Protein AF-T0ZN49-F1 (afdb_monomer_lite)

Sequence (157 aa):
MPFPPIVLVVDDEIRSQEALRRTLEEDFGVFAASSVVETRTVMEREDAQIVLTDPRMPEVSGAAFLKEVRETWPDTVRIIISGYTQTNQMDVMQAILMLVQRVNEGRAEVENEFMRAVTPAGNRKAQALMQRVFEQRDRFEWRGLGEIPLSALRLRA

Organism: NCBI:txid410659

Radius of gyration: 21.77 Å; chains: 1; bounding box: 44×39×61 Å

Structure (mmCIF, N/CA/C/O backbone):
data_AF-T0ZN49-F1
#
_entry.id   AF-T0ZN49-F1
#
loop_
_atom_site.group_PDB
_atom_site.id
_atom_site.type_symbol
_atom_site.label_atom_id
_atom_site.label_alt_id
_atom_site.label_comp_id
_atom_site.label_asym_id
_atom_site.label_entity_id
_atom_site.label_seq_id
_atom_site.pdbx_PDB_ins_code
_atom_site.Cartn_x
_atom_site.Cartn_y
_atom_site.Cartn_z
_atom_site.occupancy
_atom_site.B_iso_or_equiv
_atom_site.auth_seq_id
_atom_site.auth_comp_id
_atom_site.auth_asym_id
_atom_site.auth_atom_id
_atom_site.pdbx_PDB_model_num
ATOM 1 N N . MET A 1 1 ? -15.539 17.419 -6.297 1.00 42.72 1 MET A N 1
ATOM 2 C CA . MET A 1 1 ? -14.675 16.222 -6.248 1.00 42.72 1 MET A CA 1
ATOM 3 C C . MET A 1 1 ? -15.104 15.420 -5.034 1.00 42.72 1 MET A C 1
ATOM 5 O O . MET A 1 1 ? -15.456 16.073 -4.054 1.00 42.72 1 MET A O 1
ATOM 9 N N . PRO A 1 2 ? -15.166 14.079 -5.085 1.00 63.59 2 PRO A N 1
ATOM 10 C CA . PRO A 1 2 ? -15.317 13.311 -3.855 1.00 63.59 2 PRO A CA 1
ATOM 11 C C . PRO A 1 2 ? -14.126 13.629 -2.941 1.00 63.59 2 PRO A C 1
ATOM 13 O O . PRO A 1 2 ? -13.044 13.966 -3.427 1.00 63.59 2 PRO A O 1
ATOM 16 N N . PHE A 1 3 ? -14.359 13.620 -1.633 1.00 66.88 3 PHE A N 1
ATOM 17 C CA . PHE A 1 3 ? -13.301 13.826 -0.649 1.00 66.88 3 PHE A CA 1
ATOM 18 C C . PHE A 1 3 ? -12.226 12.736 -0.801 1.00 66.88 3 PHE A C 1
ATOM 20 O O . PHE A 1 3 ? -12.558 11.630 -1.240 1.00 66.88 3 PHE A O 1
ATOM 27 N N . PRO A 1 4 ? -10.951 13.038 -0.491 1.00 79.56 4 PRO A N 1
ATOM 28 C CA . PRO A 1 4 ? -9.901 12.030 -0.537 1.00 79.56 4 PRO A CA 1
ATOM 29 C C . PRO A 1 4 ? -10.268 10.859 0.391 1.00 79.56 4 PRO A C 1
ATOM 31 O O . PRO A 1 4 ? -10.843 11.103 1.458 1.00 79.56 4 PRO A O 1
ATOM 34 N N . PRO A 1 5 ? -9.968 9.602 0.012 1.00 84.44 5 PRO A N 1
ATOM 35 C CA . PRO A 1 5 ? -10.242 8.451 0.862 1.00 84.44 5 PRO A CA 1
ATOM 36 C C . PRO A 1 5 ? -9.580 8.613 2.230 1.00 84.44 5 PRO A C 1
ATOM 38 O O . PRO A 1 5 ? -8.472 9.143 2.342 1.00 84.44 5 PRO A O 1
ATOM 41 N N . ILE A 1 6 ? -10.270 8.146 3.262 1.00 90.50 6 ILE A N 1
ATOM 42 C CA . ILE A 1 6 ? -9.828 8.188 4.643 1.00 90.50 6 ILE A CA 1
ATOM 43 C C . ILE A 1 6 ? -9.058 6.911 4.984 1.00 90.50 6 ILE A C 1
ATOM 45 O O . ILE A 1 6 ? -9.542 5.787 4.811 1.00 90.50 6 ILE A O 1
ATOM 49 N N . VAL A 1 7 ? -7.854 7.108 5.512 1.00 90.44 7 VAL A N 1
ATOM 50 C CA . VAL A 1 7 ? -6.941 6.070 5.979 1.00 90.44 7 VAL A CA 1
ATOM 51 C C . VAL A 1 7 ? -6.734 6.230 7.480 1.00 90.44 7 VAL A C 1
ATOM 53 O O . VAL A 1 7 ? -6.303 7.280 7.952 1.00 90.44 7 VAL A O 1
ATOM 56 N N . LEU A 1 8 ? -7.021 5.172 8.234 1.00 93.94 8 LEU A N 1
ATOM 57 C CA . LEU A 1 8 ? -6.792 5.099 9.671 1.00 93.94 8 LEU A CA 1
ATOM 58 C C . LEU A 1 8 ? -5.532 4.280 9.959 1.00 93.94 8 LEU A C 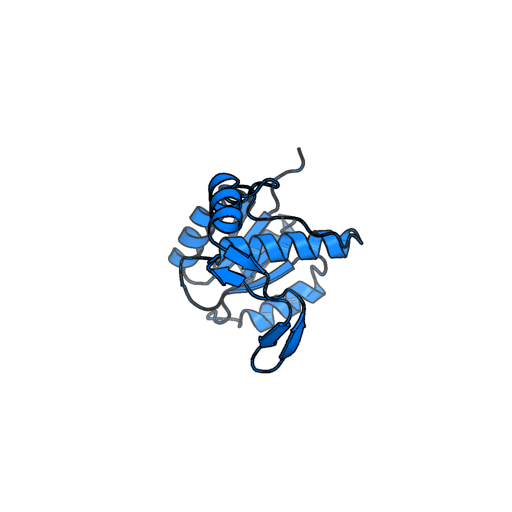1
ATOM 60 O O . LEU A 1 8 ? -5.480 3.084 9.674 1.00 93.94 8 LEU A O 1
ATOM 64 N N . VAL A 1 9 ? -4.516 4.932 10.521 1.00 91.88 9 VAL A N 1
ATOM 65 C CA . VAL A 1 9 ? -3.263 4.310 10.965 1.00 91.88 9 VAL A CA 1
ATOM 66 C C . VAL A 1 9 ? -3.388 3.900 12.431 1.00 91.88 9 VAL A C 1
ATOM 68 O O . VAL A 1 9 ? -3.687 4.736 13.279 1.00 91.88 9 VAL A O 1
ATOM 71 N N . VAL A 1 10 ? -3.138 2.627 12.730 1.00 91.94 10 VAL A N 1
ATOM 72 C CA . VAL A 1 10 ? -3.289 2.028 14.060 1.00 91.94 10 VAL A CA 1
ATOM 73 C C . VAL A 1 10 ? -1.972 1.405 14.503 1.00 91.94 10 VAL A C 1
ATOM 75 O O . VAL A 1 10 ? -1.577 0.342 14.024 1.00 91.94 10 VAL A O 1
ATOM 78 N N . ASP A 1 11 ? -1.290 2.069 15.419 1.00 89.81 11 ASP A N 1
ATOM 79 C CA . ASP A 1 11 ? 0.054 1.689 15.858 1.00 89.81 11 ASP A CA 1
ATOM 80 C C . ASP A 1 11 ? 0.272 2.225 17.273 1.00 89.81 11 ASP A C 1
ATOM 82 O O . ASP A 1 11 ? -0.133 3.347 17.545 1.00 89.81 11 ASP A O 1
ATOM 86 N N . ASP A 1 12 ? 0.869 1.481 18.198 1.00 89.19 12 ASP A N 1
ATOM 87 C CA . ASP A 1 12 ? 1.128 1.990 19.552 1.00 89.19 12 ASP A CA 1
ATOM 88 C C . ASP A 1 12 ? 2.317 2.969 19.608 1.00 89.19 12 ASP A C 1
ATOM 90 O O . ASP A 1 12 ? 2.472 3.720 20.577 1.00 89.19 12 ASP A O 1
ATOM 94 N N . GLU A 1 13 ? 3.135 3.027 18.556 1.00 88.81 13 GLU A N 1
ATOM 95 C CA . GLU A 1 13 ? 4.257 3.944 18.439 1.00 88.81 13 GLU A CA 1
ATOM 96 C C . GLU A 1 13 ? 3.864 5.238 17.700 1.00 88.81 13 GLU A C 1
ATOM 98 O O . GLU A 1 13 ? 3.741 5.297 16.477 1.00 88.81 13 GLU A O 1
ATOM 103 N N . ILE A 1 14 ? 3.784 6.350 18.441 1.00 89.81 14 ILE A N 1
ATOM 104 C CA . ILE A 1 14 ? 3.448 7.687 17.900 1.00 89.81 14 ILE A CA 1
ATOM 105 C C . ILE A 1 14 ? 4.364 8.092 16.730 1.00 89.81 14 ILE A C 1
ATOM 107 O O . ILE A 1 14 ? 3.925 8.713 15.762 1.00 89.81 14 ILE A O 1
ATOM 111 N N . ARG A 1 15 ? 5.652 7.725 16.785 1.00 86.69 15 ARG A N 1
ATOM 112 C CA . ARG A 1 15 ? 6.605 8.013 15.700 1.00 86.69 15 ARG A CA 1
ATOM 113 C C . ARG A 1 15 ? 6.224 7.306 14.396 1.00 86.69 15 ARG A C 1
ATOM 115 O O . ARG A 1 15 ? 6.408 7.902 13.335 1.00 86.69 15 ARG A O 1
ATOM 122 N N . SER A 1 16 ? 5.672 6.093 14.483 1.00 84.31 16 SER A N 1
ATOM 123 C CA . SER A 1 16 ? 5.125 5.342 13.345 1.00 84.31 16 SER A CA 1
ATOM 124 C C . SER A 1 16 ? 4.003 6.102 12.687 1.00 84.31 16 SER A C 1
ATOM 126 O O . SER A 1 16 ? 4.042 6.399 11.490 1.00 84.31 16 SER A O 1
ATOM 128 N N . GLN A 1 17 ? 3.033 6.487 13.515 1.00 88.75 17 GLN A N 1
ATOM 129 C CA . GLN A 1 17 ? 1.841 7.185 13.080 1.00 88.75 17 GLN A CA 1
ATOM 130 C C . GLN A 1 17 ? 2.200 8.490 12.382 1.00 88.75 17 GLN A C 1
ATOM 132 O O . GLN A 1 17 ? 1.683 8.772 11.307 1.00 88.75 17 GLN A O 1
ATOM 137 N N . GLU A 1 18 ? 3.108 9.281 12.958 1.00 88.44 18 GLU A N 1
ATOM 138 C CA . GLU A 1 18 ? 3.539 10.540 12.355 1.00 88.44 18 GLU A CA 1
ATOM 139 C C . GLU A 1 18 ? 4.257 10.333 11.022 1.00 88.44 18 GLU A C 1
ATOM 141 O O . GLU A 1 18 ? 4.033 11.107 10.092 1.00 88.44 18 GLU A O 1
ATOM 146 N N . ALA A 1 19 ? 5.113 9.313 10.916 1.00 83.75 19 ALA A N 1
ATOM 147 C CA . ALA A 1 19 ? 5.815 9.007 9.676 1.00 83.75 19 ALA A CA 1
ATOM 148 C C . ALA A 1 19 ? 4.836 8.583 8.574 1.00 83.75 19 ALA A C 1
ATOM 150 O O . ALA A 1 19 ? 4.855 9.148 7.480 1.00 83.75 19 ALA A O 1
ATOM 151 N N . LEU A 1 20 ? 3.939 7.639 8.874 1.00 82.69 20 LEU A N 1
ATOM 152 C CA . LEU A 1 20 ? 2.906 7.190 7.943 1.00 82.69 20 LEU A CA 1
ATOM 153 C C . LEU A 1 20 ? 1.955 8.328 7.574 1.00 82.69 20 LEU A C 1
ATOM 155 O O . LEU A 1 20 ? 1.697 8.528 6.391 1.00 82.69 20 LEU A O 1
ATOM 159 N N . ARG A 1 21 ? 1.513 9.134 8.546 1.00 87.88 21 ARG A N 1
ATOM 160 C CA . ARG A 1 21 ? 0.656 10.296 8.295 1.00 87.88 21 ARG A CA 1
ATOM 161 C C . ARG A 1 21 ? 1.311 11.283 7.342 1.00 87.88 21 ARG A C 1
ATOM 163 O O . ARG A 1 21 ? 0.706 11.595 6.329 1.00 87.88 21 ARG A O 1
ATOM 170 N N . ARG A 1 22 ? 2.552 11.706 7.609 1.00 85.19 22 ARG A N 1
ATOM 171 C CA . ARG A 1 22 ? 3.289 12.623 6.718 1.00 85.19 22 ARG A CA 1
ATOM 172 C C . ARG A 1 22 ? 3.459 12.065 5.309 1.00 85.19 22 ARG A C 1
ATOM 174 O O . ARG A 1 22 ? 3.533 12.826 4.358 1.00 85.19 22 ARG A O 1
ATOM 181 N N . THR A 1 23 ? 3.557 10.743 5.181 1.00 80.38 23 THR A N 1
ATOM 182 C CA . THR A 1 23 ? 3.695 10.098 3.871 1.00 80.38 23 THR A CA 1
ATOM 183 C C . THR A 1 23 ? 2.347 10.043 3.137 1.00 80.38 23 THR A C 1
ATOM 185 O O . THR A 1 23 ? 2.326 10.135 1.919 1.00 80.38 23 THR A O 1
ATOM 188 N N . LEU A 1 24 ? 1.231 9.878 3.857 1.00 81.75 24 LEU A N 1
ATOM 189 C CA . LEU A 1 24 ? -0.116 9.653 3.305 1.00 81.75 24 LEU A CA 1
ATOM 190 C C . LEU A 1 24 ? -0.945 10.934 3.125 1.00 81.75 24 LEU A C 1
ATOM 192 O O . LEU A 1 24 ? -1.865 10.948 2.314 1.00 81.75 24 LEU A O 1
ATOM 196 N N . GLU A 1 25 ? -0.660 11.990 3.887 1.00 86.75 25 GLU A N 1
ATOM 197 C CA . GLU A 1 25 ? -1.511 13.188 3.979 1.00 86.75 25 GLU A CA 1
ATOM 198 C C . GLU A 1 25 ? -1.601 14.012 2.685 1.00 86.75 25 GLU A C 1
ATOM 200 O O . GLU A 1 25 ? -2.505 14.835 2.560 1.00 86.75 25 GLU A O 1
ATOM 205 N N . GLU A 1 26 ? -0.698 13.796 1.719 1.00 81.31 26 GLU A N 1
ATOM 206 C CA . GLU A 1 26 ? -0.769 14.448 0.402 1.00 81.31 26 GLU A CA 1
ATOM 207 C C . GLU A 1 26 ? -1.933 13.916 -0.453 1.00 81.31 26 GLU A C 1
ATOM 209 O O . GLU A 1 26 ? -2.563 14.691 -1.175 1.00 81.31 26 GLU A O 1
ATOM 214 N N . ASP A 1 27 ? -2.247 12.621 -0.344 1.00 79.19 27 ASP A N 1
ATOM 215 C CA . ASP A 1 27 ? -3.220 11.928 -1.202 1.00 79.19 27 ASP A CA 1
ATOM 216 C C . ASP A 1 27 ? -4.495 11.490 -0.448 1.00 79.19 27 ASP A C 1
ATOM 218 O O . ASP A 1 27 ? -5.537 11.246 -1.065 1.00 79.19 27 ASP A O 1
ATOM 222 N N . PHE A 1 28 ? -4.441 11.404 0.887 1.00 84.94 28 PHE A N 1
ATOM 223 C CA . PHE A 1 28 ? -5.490 10.816 1.726 1.00 84.94 28 PHE A CA 1
ATOM 224 C C . PHE A 1 28 ? -5.882 11.697 2.916 1.00 84.94 28 PHE A C 1
ATOM 226 O O . PHE A 1 28 ? -5.074 12.446 3.465 1.00 84.94 28 PHE A O 1
ATOM 233 N N . GLY A 1 29 ? -7.123 11.543 3.388 1.00 89.94 29 GLY A N 1
ATOM 234 C CA . GLY A 1 29 ? -7.500 11.998 4.726 1.00 89.94 29 GLY A CA 1
ATOM 235 C C . GLY A 1 29 ? -6.949 11.019 5.759 1.00 89.94 29 GLY A C 1
ATOM 236 O O . GLY A 1 29 ? -7.309 9.849 5.732 1.00 89.94 29 GLY A O 1
ATOM 237 N N . VAL A 1 30 ? -6.068 11.450 6.661 1.00 91.62 30 VAL A N 1
ATOM 238 C CA . VAL A 1 30 ? -5.397 10.515 7.577 1.00 91.62 30 VAL A CA 1
ATOM 239 C C . VAL A 1 30 ? -5.804 10.759 9.022 1.00 91.62 30 VAL A C 1
ATOM 241 O O . VAL A 1 30 ? -5.579 11.841 9.566 1.00 91.62 30 VAL A O 1
ATOM 244 N N . PHE A 1 31 ? -6.319 9.713 9.663 1.00 95.38 31 PHE A N 1
ATOM 245 C CA . PHE A 1 31 ? -6.473 9.646 11.112 1.00 95.38 31 PHE A CA 1
ATOM 246 C C . PHE A 1 31 ? -5.466 8.657 11.692 1.00 95.38 31 PHE A C 1
ATOM 248 O O . PHE A 1 31 ? -5.053 7.704 11.032 1.00 95.38 31 PHE A O 1
ATOM 255 N N . ALA A 1 32 ? -5.065 8.888 12.936 1.00 93.75 32 ALA A N 1
ATOM 256 C CA . ALA A 1 32 ? -4.174 8.004 13.666 1.00 93.75 32 ALA A CA 1
ATOM 257 C C . ALA A 1 32 ? -4.814 7.620 14.997 1.00 93.75 32 ALA A C 1
ATOM 259 O O . ALA A 1 32 ? -5.508 8.436 15.604 1.00 93.75 32 ALA A O 1
ATOM 260 N N . ALA A 1 33 ? -4.577 6.387 15.424 1.00 94.50 33 ALA A N 1
ATOM 261 C CA . ALA A 1 33 ? -5.023 5.864 16.699 1.00 94.50 33 ALA A CA 1
ATOM 262 C C . ALA A 1 33 ? -3.916 5.017 17.332 1.00 94.50 33 ALA A C 1
ATOM 264 O O . ALA A 1 33 ? -3.297 4.181 16.676 1.00 94.50 33 ALA A O 1
ATOM 265 N N . SER A 1 34 ? -3.702 5.211 18.631 1.00 92.56 34 SER A N 1
ATOM 266 C CA . SER A 1 34 ? -2.671 4.514 19.412 1.00 92.56 34 SER A CA 1
ATOM 267 C C . SER A 1 34 ? -3.193 3.268 20.123 1.00 92.56 34 SER A C 1
ATOM 269 O O . SER A 1 34 ? -2.460 2.590 20.836 1.00 92.56 34 SER A O 1
ATOM 271 N N . SER A 1 35 ? -4.489 2.987 19.988 1.00 90.44 35 SER A N 1
ATOM 272 C CA . SER A 1 35 ? -5.151 1.862 20.641 1.00 90.44 35 SER A CA 1
ATOM 273 C C . SER A 1 35 ? -6.372 1.406 19.853 1.00 90.44 35 SER A C 1
ATOM 275 O O . SER A 1 35 ? -6.950 2.161 19.067 1.00 90.44 35 SER A O 1
ATOM 277 N N . VAL A 1 36 ? -6.831 0.182 20.119 1.00 89.12 36 VAL A N 1
ATOM 278 C CA . VAL A 1 36 ? -8.070 -0.352 19.531 1.00 89.12 36 VAL A CA 1
ATOM 279 C C . VAL A 1 36 ? -9.291 0.484 19.938 1.00 89.12 36 VAL A C 1
ATOM 281 O O . VAL A 1 36 ? -10.186 0.705 19.127 1.00 89.12 36 VAL A O 1
ATOM 284 N N . VAL A 1 37 ? -9.320 1.000 21.171 1.00 90.88 37 VAL A N 1
ATOM 285 C CA . VAL A 1 37 ? -10.423 1.838 21.675 1.00 90.88 37 VAL A CA 1
ATOM 286 C C . VAL A 1 37 ? -10.518 3.154 20.904 1.00 90.88 37 VAL A C 1
ATOM 288 O O . VAL A 1 37 ? -11.599 3.544 20.455 1.00 90.88 37 VAL A O 1
ATOM 291 N N . GLU A 1 38 ? -9.384 3.826 20.717 1.00 93.81 38 GLU A N 1
ATOM 292 C CA . GLU A 1 38 ? -9.315 5.050 19.917 1.00 93.81 38 GLU A CA 1
ATOM 293 C C . GLU A 1 38 ? -9.682 4.765 18.458 1.00 93.81 38 GLU A C 1
ATOM 295 O O . GLU A 1 38 ? -10.475 5.493 17.868 1.00 93.81 38 GLU A O 1
ATOM 300 N N . THR A 1 39 ? -9.202 3.643 17.917 1.00 91.44 39 THR A N 1
ATOM 301 C CA . THR A 1 39 ? -9.510 3.211 16.550 1.00 91.44 39 THR A CA 1
ATOM 302 C C . THR A 1 39 ? -11.013 3.066 16.337 1.00 91.44 39 THR A C 1
ATOM 304 O O . THR A 1 39 ? -11.546 3.642 15.395 1.00 91.44 39 THR A O 1
ATOM 307 N N . ARG A 1 40 ? -11.724 2.367 17.234 1.00 92.81 40 ARG A N 1
ATOM 308 C CA . ARG A 1 40 ? -13.190 2.242 17.160 1.00 92.81 40 ARG A CA 1
ATOM 309 C C . ARG A 1 40 ? -13.879 3.599 17.202 1.00 92.81 40 ARG A C 1
ATOM 311 O O . ARG A 1 40 ? -14.759 3.857 16.393 1.00 92.81 40 ARG A O 1
ATOM 318 N N . THR A 1 41 ? -13.435 4.479 18.097 1.00 94.75 41 THR A N 1
ATOM 319 C CA . THR A 1 41 ? -13.996 5.833 18.218 1.00 94.75 41 THR A CA 1
ATOM 320 C C . THR A 1 41 ? -13.869 6.611 16.907 1.00 94.75 41 THR A C 1
ATOM 322 O O . THR A 1 41 ? -14.789 7.337 16.534 1.00 94.75 41 THR A O 1
ATOM 325 N N . VAL A 1 42 ? -12.745 6.461 16.199 1.00 94.50 42 VAL A N 1
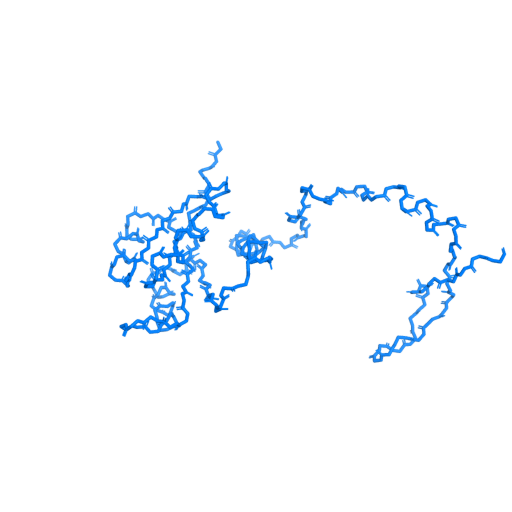ATOM 326 C CA . VAL A 1 42 ? -12.554 7.068 14.877 1.00 94.50 42 VAL A CA 1
ATOM 327 C C . VAL A 1 42 ? -13.438 6.387 13.832 1.00 94.50 42 VAL A C 1
ATOM 329 O O . VAL A 1 42 ? -14.147 7.087 13.126 1.00 94.50 42 VAL A O 1
ATOM 332 N N . MET A 1 43 ? -13.471 5.053 13.762 1.00 92.88 43 MET A N 1
ATOM 333 C CA . MET A 1 43 ? -14.278 4.313 12.774 1.00 92.88 43 MET A CA 1
ATOM 334 C C . MET A 1 43 ? -15.798 4.483 12.937 1.00 92.88 43 MET A C 1
ATOM 336 O O . MET A 1 43 ? -16.548 4.285 11.988 1.00 92.88 43 MET A O 1
ATOM 340 N N . GLU A 1 44 ? -16.278 4.818 14.136 1.00 94.31 44 GLU A N 1
ATOM 341 C CA . GLU A 1 44 ? -17.691 5.146 14.384 1.00 94.31 44 GLU A CA 1
ATOM 342 C C . GLU A 1 44 ? -18.063 6.560 13.920 1.00 94.31 44 GLU A C 1
ATOM 344 O O . GLU A 1 44 ? -19.235 6.846 13.673 1.00 94.31 44 GLU A O 1
ATOM 349 N N . ARG A 1 45 ? -17.081 7.462 13.857 1.00 94.12 45 ARG A N 1
ATOM 350 C CA . ARG A 1 45 ? -17.279 8.876 13.511 1.00 94.12 45 ARG A CA 1
ATOM 351 C C . ARG A 1 45 ? -16.966 9.173 12.055 1.00 94.12 45 ARG A C 1
ATOM 353 O O . ARG A 1 45 ? -17.625 10.014 11.454 1.00 94.12 45 ARG A O 1
ATOM 360 N N . GLU A 1 46 ? -15.957 8.498 11.533 1.00 92.19 46 GLU A N 1
ATOM 361 C CA . GLU A 1 46 ? -15.370 8.721 10.225 1.00 92.19 46 GLU A CA 1
ATOM 362 C C . GLU A 1 46 ? -15.531 7.445 9.391 1.00 92.19 46 GLU A C 1
ATOM 364 O O . GLU A 1 46 ? -15.155 6.357 9.833 1.00 92.19 46 GLU A O 1
ATOM 369 N N . ASP A 1 47 ? -16.038 7.571 8.163 1.00 87.62 47 ASP A N 1
ATOM 370 C CA . ASP A 1 47 ? -16.136 6.456 7.211 1.00 87.62 47 ASP A CA 1
ATOM 371 C C . ASP A 1 47 ? -14.746 6.114 6.645 1.00 87.62 47 ASP A C 1
ATOM 373 O O . ASP A 1 47 ? -14.411 6.451 5.508 1.00 87.62 47 ASP A O 1
ATOM 377 N N . ALA A 1 48 ? -13.905 5.467 7.453 1.00 89.81 48 ALA A N 1
ATOM 378 C CA . ALA A 1 48 ? -12.568 5.044 7.049 1.00 89.81 48 ALA A CA 1
ATOM 379 C C . ALA A 1 48 ? -12.631 3.911 6.009 1.00 89.81 48 ALA A C 1
ATOM 381 O O . ALA A 1 48 ? -13.059 2.788 6.297 1.00 89.81 48 ALA A O 1
ATOM 382 N N . GLN A 1 49 ? -12.144 4.181 4.795 1.00 87.25 49 GLN A N 1
ATOM 383 C CA . GLN A 1 49 ? -12.071 3.180 3.729 1.00 87.25 49 GLN A CA 1
ATOM 384 C C . GLN A 1 49 ? -10.899 2.218 3.929 1.00 87.25 49 GLN A C 1
ATOM 386 O O . GLN A 1 49 ? -10.979 1.077 3.476 1.00 87.25 49 GLN A O 1
ATOM 391 N N . ILE A 1 50 ? -9.825 2.642 4.607 1.00 87.88 50 ILE A N 1
ATOM 392 C CA . ILE A 1 50 ? -8.662 1.794 4.898 1.00 87.88 50 ILE A CA 1
ATOM 393 C C . ILE A 1 50 ? -8.300 1.861 6.375 1.00 87.88 50 ILE A C 1
ATOM 395 O O . ILE A 1 50 ? -8.201 2.941 6.949 1.00 87.88 50 ILE A O 1
ATOM 399 N N . VAL A 1 51 ? -7.995 0.701 6.952 1.00 90.38 51 VAL A N 1
ATOM 400 C CA . VAL A 1 51 ? -7.312 0.561 8.237 1.00 90.38 51 VAL A CA 1
ATOM 401 C C . VAL A 1 51 ? -5.954 -0.099 8.015 1.00 90.38 51 VAL A C 1
ATOM 403 O O . VAL A 1 51 ? -5.863 -1.195 7.452 1.00 90.38 51 VAL A O 1
ATOM 406 N N . LEU A 1 52 ? -4.906 0.570 8.486 1.00 88.31 52 LEU A N 1
ATOM 407 C CA . LEU A 1 52 ? -3.528 0.092 8.520 1.00 88.31 52 LEU A CA 1
ATOM 408 C C . LEU A 1 52 ? -3.158 -0.199 9.961 1.00 88.31 52 LEU A C 1
ATOM 410 O O . LEU A 1 52 ? -3.329 0.674 10.804 1.00 88.31 52 LEU A O 1
ATOM 414 N N . THR A 1 53 ? -2.631 -1.383 10.254 1.00 87.12 53 THR A N 1
ATOM 415 C CA . THR A 1 53 ? -2.261 -1.727 11.632 1.00 87.12 53 THR A CA 1
ATOM 416 C C . THR A 1 53 ? -0.914 -2.431 11.737 1.00 87.12 53 THR A C 1
ATOM 418 O O . THR A 1 53 ? -0.578 -3.245 10.870 1.00 87.12 53 THR A O 1
ATOM 421 N N . ASP A 1 54 ? -0.156 -2.151 12.802 1.00 83.81 54 ASP A N 1
ATOM 422 C CA . ASP A 1 54 ? 1.006 -2.969 13.176 1.00 83.81 54 ASP A CA 1
ATOM 423 C C . ASP A 1 54 ? 0.534 -4.390 13.575 1.00 83.81 54 ASP A C 1
ATOM 425 O O . ASP A 1 54 ? -0.472 -4.553 14.278 1.00 83.81 54 ASP A O 1
ATOM 429 N N . PRO A 1 55 ? 1.215 -5.472 13.143 1.00 74.50 55 PRO A N 1
ATOM 430 C CA . PRO A 1 55 ? 0.901 -6.830 13.587 1.00 74.50 55 PRO A CA 1
ATOM 431 C C . PRO A 1 55 ? 0.969 -7.025 15.110 1.00 74.50 55 PRO A C 1
ATOM 433 O O . PRO A 1 55 ? 0.305 -7.925 15.637 1.00 74.50 55 PRO A O 1
ATOM 436 N N . ARG A 1 56 ? 1.782 -6.237 15.815 1.00 78.94 56 ARG A N 1
ATOM 437 C CA . ARG A 1 56 ? 2.101 -6.352 17.236 1.00 78.94 56 ARG A CA 1
ATOM 438 C C . ARG A 1 56 ? 1.760 -5.049 17.949 1.00 78.94 56 ARG A C 1
ATOM 440 O O . ARG A 1 56 ? 2.553 -4.126 17.945 1.00 78.94 56 ARG A O 1
ATOM 447 N N . MET A 1 57 ? 0.627 -5.047 18.644 1.00 81.31 57 MET A N 1
ATOM 448 C CA . MET A 1 57 ? 0.281 -4.003 19.608 1.00 81.31 57 MET A CA 1
ATOM 449 C C . MET A 1 57 ? 0.174 -4.605 21.024 1.00 81.31 57 MET A C 1
ATOM 451 O O . MET A 1 57 ? -0.041 -5.818 21.148 1.00 81.31 57 MET A O 1
ATOM 455 N N . PRO A 1 58 ? 0.306 -3.798 22.096 1.00 75.81 58 PRO A N 1
ATOM 456 C CA . PRO A 1 58 ? 0.442 -4.285 23.472 1.00 75.81 58 PRO A CA 1
ATOM 457 C C . PRO A 1 58 ? -0.776 -5.050 24.003 1.00 75.81 58 PRO A C 1
ATOM 459 O O . PRO A 1 58 ? -0.621 -5.984 24.786 1.00 75.81 58 PRO A O 1
ATOM 462 N N . GLU A 1 59 ? -1.983 -4.654 23.592 1.00 78.69 59 GLU A N 1
ATOM 463 C CA . GLU A 1 59 ? -3.241 -5.199 24.125 1.00 78.69 59 GLU A CA 1
ATOM 464 C C . GLU A 1 59 ? -3.837 -6.295 23.235 1.00 78.69 59 GLU A C 1
ATOM 466 O O . GLU A 1 59 ? -4.276 -7.339 23.717 1.00 78.69 59 GLU A O 1
ATOM 471 N N . VAL A 1 60 ? -3.855 -6.064 21.921 1.00 82.44 60 VAL A N 1
ATOM 472 C CA . VAL A 1 60 ? -4.493 -6.936 20.930 1.00 82.44 60 VAL A CA 1
ATOM 473 C C . VAL A 1 60 ? -3.603 -6.990 19.696 1.00 82.44 60 VAL A C 1
ATOM 475 O O . VAL A 1 60 ? -3.195 -5.956 19.185 1.00 82.44 60 VAL A O 1
ATOM 478 N N . SER A 1 61 ? -3.314 -8.181 19.167 1.00 81.69 61 SER A N 1
ATOM 479 C CA . SER A 1 61 ? -2.578 -8.282 17.896 1.00 81.69 61 SER A CA 1
ATOM 480 C C . SER A 1 61 ? -3.365 -7.625 16.757 1.00 81.69 61 SER A C 1
ATOM 482 O O . SER A 1 61 ? -4.580 -7.838 16.675 1.00 81.69 61 SER A O 1
ATOM 484 N N . GLY A 1 62 ? -2.689 -6.950 15.822 1.00 77.56 62 GLY A N 1
ATOM 485 C CA . GLY A 1 62 ? -3.344 -6.331 14.663 1.00 77.56 62 GLY A CA 1
ATOM 486 C C . GLY A 1 62 ? -4.228 -7.313 13.888 1.00 77.56 62 GLY A C 1
ATOM 487 O O . GLY A 1 62 ? -5.358 -6.996 13.539 1.00 77.56 62 GLY A O 1
ATOM 488 N N . ALA A 1 63 ? -3.797 -8.568 13.725 1.00 76.69 63 ALA A N 1
ATOM 489 C CA . ALA A 1 63 ? -4.598 -9.600 13.059 1.00 76.69 63 ALA A CA 1
ATOM 490 C C . ALA A 1 63 ? -5.927 -9.919 13.772 1.00 76.69 63 ALA A C 1
ATOM 492 O O . ALA A 1 63 ? -6.956 -10.082 13.115 1.00 76.69 63 ALA A O 1
ATOM 493 N N . ALA A 1 64 ? -5.916 -10.006 15.106 1.00 82.25 64 ALA A N 1
ATOM 494 C CA . ALA A 1 64 ? -7.132 -10.227 15.888 1.00 82.25 64 ALA A CA 1
ATOM 495 C C . ALA A 1 64 ? -8.084 -9.029 15.780 1.00 82.25 64 ALA A C 1
ATOM 497 O O . ALA A 1 64 ? -9.282 -9.219 15.583 1.00 82.25 64 ALA A O 1
ATOM 498 N N . PHE A 1 65 ? -7.541 -7.811 15.818 1.00 86.56 65 PHE A N 1
ATOM 499 C CA . PHE A 1 65 ? -8.312 -6.589 15.632 1.00 86.56 65 PHE A CA 1
ATOM 500 C C . PHE A 1 65 ? -8.948 -6.504 14.231 1.00 86.56 65 PHE A C 1
ATOM 502 O O . PHE A 1 65 ? -10.148 -6.284 14.110 1.00 86.56 65 PHE A O 1
ATOM 509 N N . LEU A 1 66 ? -8.209 -6.780 13.151 1.00 84.75 66 LEU A N 1
ATOM 510 C CA . LEU A 1 66 ? -8.775 -6.727 11.792 1.00 84.75 66 LEU A CA 1
ATOM 511 C C . LEU A 1 66 ? -9.872 -7.775 11.542 1.00 84.75 66 LEU A C 1
ATOM 513 O O . LEU A 1 66 ? -10.705 -7.595 10.646 1.00 84.75 66 LEU A O 1
ATOM 517 N N . LYS A 1 67 ? -9.888 -8.872 12.311 1.00 82.44 67 LYS A N 1
ATOM 518 C CA . LYS A 1 67 ? -10.991 -9.838 12.281 1.00 82.44 67 LYS A CA 1
ATOM 519 C C . LYS A 1 67 ? -12.276 -9.228 12.838 1.00 82.44 67 LYS A C 1
ATOM 521 O O . LYS A 1 67 ? -13.329 -9.451 12.264 1.00 82.44 67 LYS A O 1
ATOM 526 N N . GLU A 1 68 ? -12.184 -8.432 13.892 1.00 87.56 68 GLU A N 1
ATOM 527 C CA . GLU A 1 68 ? -13.322 -7.669 14.404 1.00 87.56 68 GLU A CA 1
ATOM 528 C C . GLU A 1 68 ? -13.768 -6.604 13.394 1.00 87.56 68 GLU A C 1
ATOM 530 O O . GLU A 1 68 ? -14.952 -6.511 13.078 1.00 87.56 68 GLU A O 1
ATOM 535 N N . VAL A 1 69 ? -12.820 -5.867 12.799 1.00 87.31 69 VAL A N 1
ATOM 536 C CA . VAL A 1 69 ? -13.138 -4.862 11.770 1.00 87.31 69 VAL A CA 1
ATOM 537 C C . VAL A 1 69 ? -13.899 -5.486 10.603 1.00 87.31 69 VAL A C 1
ATOM 539 O O . VAL A 1 69 ? -14.834 -4.888 10.091 1.00 87.31 69 VAL A O 1
ATOM 542 N N . ARG A 1 70 ? -13.562 -6.721 10.212 1.00 85.12 70 ARG A N 1
ATOM 543 C CA . ARG A 1 70 ? -14.308 -7.473 9.191 1.00 85.12 70 ARG A CA 1
ATOM 544 C C . ARG A 1 70 ? -15.787 -7.652 9.520 1.00 85.12 70 ARG A C 1
ATOM 546 O O . ARG A 1 70 ? -16.594 -7.704 8.597 1.00 85.12 70 ARG A O 1
ATOM 553 N N . GLU A 1 71 ? -16.095 -7.899 10.785 1.00 85.56 71 GLU A N 1
ATOM 554 C CA . GLU A 1 71 ? -17.441 -8.240 11.239 1.00 85.56 71 GLU A CA 1
ATOM 555 C C . GLU A 1 71 ? -18.301 -6.978 11.368 1.00 85.56 71 GLU A C 1
ATOM 557 O O . GLU A 1 71 ? -19.471 -7.005 10.991 1.00 85.56 71 GLU A O 1
ATOM 562 N N . THR A 1 72 ? -17.708 -5.871 11.824 1.00 89.56 72 THR A N 1
ATOM 563 C CA . THR A 1 72 ? -18.423 -4.613 12.091 1.00 89.56 72 THR A CA 1
ATOM 564 C C . THR A 1 72 ? -18.402 -3.633 10.908 1.00 89.56 72 THR A C 1
ATOM 566 O O . THR A 1 72 ? -19.410 -2.985 10.642 1.00 89.56 72 THR A O 1
ATOM 569 N N . TRP A 1 73 ? -17.295 -3.558 10.159 1.00 89.25 73 TRP A N 1
ATOM 570 C CA . TRP A 1 73 ? -17.100 -2.687 8.987 1.00 89.25 73 TRP A CA 1
ATOM 571 C C . TRP A 1 73 ? -16.605 -3.510 7.780 1.00 89.25 73 TRP A C 1
ATOM 573 O O . TRP A 1 73 ? -15.425 -3.462 7.409 1.00 89.25 73 TRP A O 1
ATOM 583 N N . PRO A 1 74 ? -17.483 -4.322 7.161 1.00 84.75 74 PRO A N 1
ATOM 584 C CA . PRO A 1 74 ? -17.089 -5.299 6.143 1.00 84.75 74 PRO A CA 1
ATOM 585 C C . PRO A 1 74 ? -16.483 -4.668 4.882 1.00 84.75 74 PRO A C 1
ATOM 587 O O . PRO A 1 74 ? -15.619 -5.293 4.255 1.00 84.75 74 PRO A O 1
ATOM 590 N N . ASP A 1 75 ? -16.895 -3.441 4.558 1.00 84.00 75 ASP A N 1
ATOM 591 C CA . ASP A 1 75 ? -16.468 -2.697 3.369 1.00 84.00 75 ASP A CA 1
ATOM 592 C C . ASP A 1 75 ? -15.107 -2.003 3.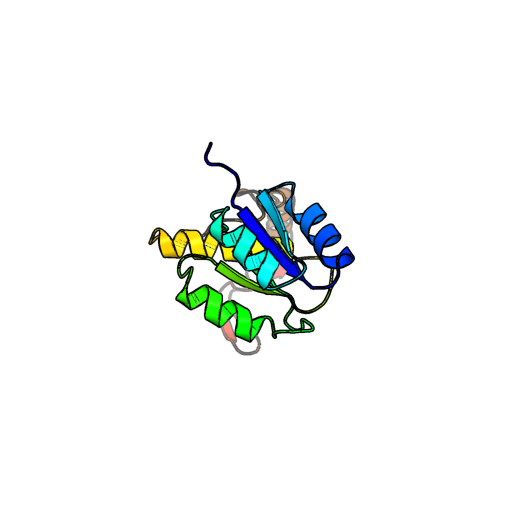547 1.00 84.00 75 ASP A C 1
ATOM 594 O O . ASP A 1 75 ? -14.480 -1.605 2.563 1.00 84.00 75 ASP A O 1
ATOM 598 N N . THR A 1 76 ? -14.603 -1.901 4.782 1.00 86.00 76 THR A N 1
ATOM 599 C CA . THR A 1 76 ? -13.289 -1.318 5.065 1.00 86.00 76 THR A CA 1
ATOM 600 C C . THR A 1 76 ? -12.168 -2.258 4.614 1.00 86.00 76 THR A C 1
ATOM 602 O O . THR A 1 76 ? -12.119 -3.453 4.945 1.00 86.00 76 THR A O 1
ATOM 605 N N . VAL A 1 77 ? -11.206 -1.705 3.877 1.00 85.19 77 VAL A N 1
ATOM 606 C CA . VAL A 1 77 ? -9.959 -2.376 3.502 1.00 85.19 77 VAL A CA 1
ATOM 607 C C . VAL A 1 77 ? -9.070 -2.500 4.731 1.00 85.19 77 VAL A C 1
ATOM 609 O O . VAL A 1 77 ? -8.860 -1.539 5.461 1.00 85.19 77 VAL A O 1
ATOM 612 N N . ARG A 1 78 ? -8.529 -3.690 4.971 1.00 86.56 78 ARG A N 1
ATOM 613 C CA . ARG A 1 78 ? -7.748 -4.006 6.172 1.00 86.56 78 ARG A CA 1
ATOM 614 C C . ARG A 1 78 ? -6.356 -4.464 5.761 1.00 86.56 78 ARG A C 1
ATOM 616 O O . ARG A 1 78 ? -6.233 -5.449 5.035 1.00 86.56 78 ARG A O 1
ATOM 623 N N . ILE A 1 79 ? -5.324 -3.765 6.222 1.00 83.38 79 ILE A N 1
ATOM 624 C CA . ILE A 1 79 ? -3.926 -4.018 5.861 1.00 83.38 79 ILE A CA 1
ATOM 625 C C . ILE A 1 79 ? -3.094 -4.120 7.142 1.00 83.38 79 ILE A C 1
ATOM 627 O O . ILE A 1 79 ? -3.178 -3.267 8.021 1.00 83.38 79 ILE A O 1
ATOM 631 N N . ILE A 1 80 ? -2.265 -5.160 7.232 1.00 80.00 80 ILE A N 1
AT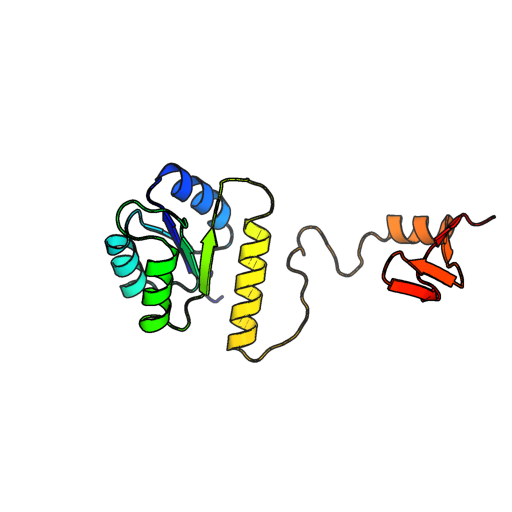OM 632 C CA . ILE A 1 80 ? -1.241 -5.279 8.275 1.00 80.00 80 ILE A CA 1
ATOM 633 C C . ILE A 1 80 ? 0.085 -4.792 7.699 1.00 80.00 80 ILE A C 1
ATOM 635 O O . ILE A 1 80 ? 0.510 -5.266 6.644 1.00 80.00 80 ILE A O 1
ATOM 639 N N . ILE A 1 81 ? 0.751 -3.885 8.407 1.00 73.69 81 ILE A N 1
ATOM 640 C CA . ILE A 1 81 ? 2.074 -3.371 8.056 1.00 73.69 81 ILE A CA 1
ATOM 641 C C . ILE A 1 81 ? 3.091 -3.920 9.050 1.00 73.69 81 ILE A C 1
ATOM 643 O O . ILE A 1 81 ? 3.064 -3.562 10.216 1.00 73.69 81 ILE A O 1
ATOM 647 N N . SER A 1 82 ? 4.019 -4.765 8.596 1.00 67.25 82 SER A N 1
ATOM 648 C CA . SER A 1 82 ? 5.131 -5.233 9.428 1.00 67.25 82 SER A CA 1
ATOM 649 C C . SER A 1 82 ? 6.452 -4.590 9.002 1.00 67.25 82 SER A C 1
ATOM 651 O O . SER A 1 82 ? 6.934 -4.873 7.906 1.00 67.25 82 SER A O 1
ATOM 653 N N . GLY A 1 83 ? 7.076 -3.816 9.892 1.00 57.62 83 GLY A N 1
ATOM 654 C CA . GLY A 1 83 ? 8.458 -3.354 9.739 1.00 57.62 83 GLY A CA 1
ATOM 655 C C . GLY A 1 83 ? 8.623 -2.084 8.899 1.00 57.62 83 GLY A C 1
ATOM 656 O O . GLY A 1 83 ? 8.283 -2.027 7.721 1.00 57.62 83 GLY A O 1
ATOM 657 N N . TYR A 1 84 ? 9.233 -1.074 9.514 1.00 54.34 84 TYR A N 1
ATOM 658 C CA . TYR A 1 84 ? 9.611 0.190 8.892 1.00 54.34 84 TYR A CA 1
ATOM 659 C C . TYR A 1 84 ? 10.710 0.003 7.840 1.00 54.34 84 TYR A C 1
ATOM 661 O O . TYR A 1 84 ? 11.900 0.006 8.159 1.00 54.34 84 TYR A O 1
ATOM 669 N N . THR A 1 85 ? 10.338 -0.104 6.566 1.00 46.50 85 THR A N 1
ATOM 670 C CA . THR A 1 85 ? 11.281 0.104 5.456 1.00 46.50 85 THR A CA 1
ATOM 671 C C . THR A 1 85 ? 10.680 1.102 4.469 1.00 46.50 85 THR A C 1
ATOM 673 O O . THR A 1 85 ? 9.703 0.837 3.781 1.00 46.50 85 THR A O 1
ATOM 676 N N . GLN A 1 86 ? 11.251 2.308 4.476 1.00 55.38 86 GLN A N 1
ATOM 677 C CA . GLN A 1 86 ? 10.660 3.568 4.007 1.00 55.38 86 GLN A CA 1
ATOM 678 C C . GLN A 1 86 ? 10.571 3.758 2.483 1.00 55.38 86 GLN A C 1
ATOM 680 O O . GLN A 1 86 ? 10.528 4.886 1.997 1.00 55.38 86 GLN A O 1
ATOM 685 N N . THR A 1 87 ? 10.598 2.710 1.668 1.00 48.28 87 THR A N 1
ATOM 686 C CA . THR A 1 87 ? 10.595 2.907 0.212 1.00 48.28 87 THR A CA 1
ATOM 687 C C . THR A 1 87 ? 9.775 1.799 -0.424 1.00 48.28 87 THR A C 1
ATOM 689 O O . THR A 1 87 ? 10.154 0.638 -0.327 1.00 48.28 87 THR A O 1
ATOM 692 N N . ASN A 1 88 ? 8.649 2.179 -1.044 1.00 56.94 88 ASN A N 1
ATOM 693 C CA . ASN A 1 88 ? 7.667 1.362 -1.791 1.00 56.94 88 ASN A CA 1
ATOM 694 C C . ASN A 1 88 ? 6.360 0.988 -1.059 1.00 56.94 88 ASN A C 1
ATOM 696 O O . ASN A 1 88 ? 5.503 0.352 -1.664 1.00 56.94 88 ASN A O 1
ATOM 700 N N . GLN A 1 89 ? 6.155 1.375 0.204 1.00 61.12 89 GLN A N 1
ATOM 701 C CA . GLN A 1 89 ? 4.954 0.962 0.949 1.00 61.12 89 GLN A CA 1
ATOM 702 C C . GLN A 1 89 ? 3.690 1.749 0.559 1.00 61.12 89 GLN A C 1
ATOM 704 O O . GLN A 1 89 ? 2.610 1.168 0.474 1.00 61.12 89 GLN A O 1
ATOM 709 N N . MET A 1 90 ? 3.848 3.035 0.229 1.00 62.31 90 MET A N 1
ATOM 710 C CA . MET A 1 90 ? 2.766 3.897 -0.261 1.00 62.31 90 MET A CA 1
ATOM 711 C C . MET A 1 90 ? 2.130 3.354 -1.539 1.00 62.31 90 MET A C 1
ATOM 713 O O . MET A 1 90 ? 0.917 3.202 -1.629 1.00 62.31 90 MET A O 1
ATOM 717 N N . ASP A 1 91 ? 2.970 2.991 -2.506 1.00 63.84 91 ASP A N 1
ATOM 718 C CA . ASP A 1 91 ? 2.511 2.539 -3.816 1.00 63.84 91 ASP A CA 1
ATOM 719 C C . ASP A 1 91 ? 1.749 1.216 -3.725 1.00 63.84 91 ASP A C 1
ATOM 721 O O . ASP A 1 91 ? 0.772 0.996 -4.436 1.00 63.84 91 ASP A O 1
ATOM 725 N N . VAL A 1 92 ? 2.169 0.338 -2.810 1.00 69.06 92 VAL A N 1
ATOM 726 C CA . VAL A 1 92 ? 1.469 -0.919 -2.533 1.00 69.06 92 VAL A CA 1
ATOM 727 C C . VAL A 1 92 ? 0.112 -0.646 -1.896 1.00 69.06 92 VAL A C 1
ATOM 729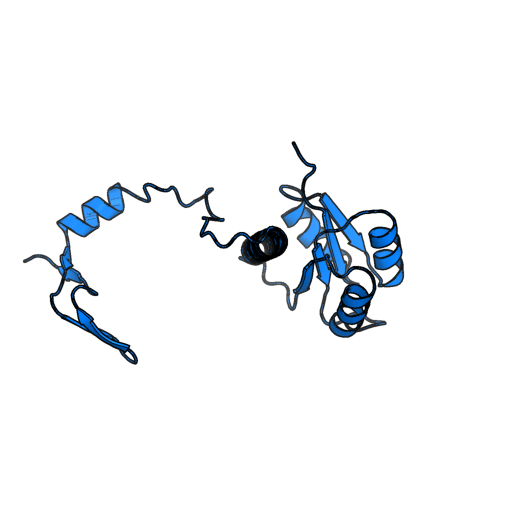 O O . VAL A 1 92 ? -0.874 -1.263 -2.285 1.00 69.06 92 VAL A O 1
ATOM 732 N N . MET A 1 93 ? 0.030 0.281 -0.943 1.00 67.50 93 MET A N 1
ATOM 733 C CA . MET A 1 93 ? -1.237 0.624 -0.303 1.00 67.50 93 MET A CA 1
ATOM 734 C C . MET A 1 93 ? -2.214 1.294 -1.268 1.00 67.50 93 MET A C 1
ATOM 736 O O . MET A 1 93 ? -3.392 0.944 -1.272 1.00 67.50 93 MET A O 1
ATOM 740 N N . GLN A 1 94 ? -1.724 2.194 -2.118 1.00 65.75 94 GLN A N 1
ATOM 741 C CA . GLN A 1 94 ? -2.518 2.839 -3.158 1.00 65.75 94 GLN A CA 1
ATOM 742 C C . GLN A 1 94 ? -3.015 1.819 -4.190 1.00 65.75 94 GLN A C 1
ATOM 744 O O . GLN A 1 94 ? -4.206 1.787 -4.498 1.00 65.75 94 GLN A O 1
ATOM 749 N N . ALA A 1 95 ? -2.152 0.893 -4.620 1.00 66.50 95 ALA A N 1
ATOM 750 C CA . ALA A 1 95 ? -2.553 -0.212 -5.487 1.00 66.50 95 ALA A CA 1
ATOM 751 C C . ALA A 1 95 ? -3.602 -1.125 -4.825 1.00 66.50 95 ALA A C 1
ATOM 753 O O . ALA A 1 95 ? -4.574 -1.509 -5.473 1.00 66.50 95 ALA A O 1
ATOM 754 N N . ILE A 1 96 ? -3.447 -1.460 -3.537 1.00 73.06 96 ILE A N 1
ATOM 755 C CA . ILE A 1 96 ? -4.431 -2.268 -2.801 1.00 73.06 96 ILE A CA 1
ATOM 756 C C . ILE A 1 96 ? -5.768 -1.527 -2.695 1.00 73.06 96 ILE A C 1
ATOM 758 O O . ILE A 1 96 ? -6.806 -2.136 -2.952 1.00 73.06 96 ILE A O 1
ATOM 762 N N . LEU A 1 97 ? -5.766 -0.232 -2.369 1.00 70.19 97 LEU A N 1
ATOM 763 C CA . LEU A 1 97 ? -6.987 0.574 -2.320 1.00 70.19 97 LEU A CA 1
ATOM 764 C C . LEU A 1 97 ? -7.714 0.566 -3.664 1.00 70.19 97 LEU A C 1
ATOM 766 O O . LEU A 1 97 ? -8.903 0.250 -3.713 1.00 70.19 97 LEU A O 1
ATOM 770 N N . MET A 1 98 ? -6.997 0.871 -4.746 1.00 69.25 98 MET A N 1
ATOM 771 C CA . MET A 1 98 ? -7.570 0.883 -6.089 1.00 69.25 98 MET A CA 1
ATOM 772 C C . MET A 1 98 ? -8.172 -0.470 -6.460 1.00 69.25 98 MET A C 1
ATOM 774 O O . MET A 1 98 ? -9.264 -0.531 -7.025 1.00 69.25 98 MET A O 1
ATOM 778 N N . LEU A 1 99 ? -7.490 -1.568 -6.125 1.00 69.56 99 LEU A N 1
ATOM 779 C CA . LEU A 1 99 ? -7.998 -2.913 -6.381 1.00 69.56 99 LEU A CA 1
ATOM 780 C C . LEU A 1 99 ? -9.272 -3.205 -5.584 1.00 69.56 99 LEU A C 1
ATOM 782 O O . LEU A 1 99 ? -10.208 -3.768 -6.150 1.00 69.56 99 LEU A O 1
ATOM 786 N N . VAL A 1 100 ? -9.351 -2.816 -4.309 1.00 70.38 100 VAL A N 1
ATOM 787 C CA . VAL A 1 100 ? -10.564 -3.067 -3.516 1.00 70.38 100 VAL A CA 1
ATOM 788 C C . VAL A 1 100 ? -11.736 -2.206 -3.982 1.00 70.38 100 VAL A C 1
ATOM 790 O O . VAL A 1 100 ? -12.832 -2.735 -4.150 1.00 70.38 100 VAL A O 1
ATOM 793 N N . GLN A 1 101 ? -11.518 -0.921 -4.273 1.00 70.25 101 GLN A N 1
ATOM 794 C CA . GLN A 1 101 ? -12.560 -0.054 -4.839 1.00 70.25 101 GLN A CA 1
ATOM 795 C C . GLN A 1 101 ? -13.140 -0.653 -6.121 1.00 70.25 101 GLN A C 1
ATOM 797 O O . GLN A 1 101 ? -14.352 -0.771 -6.266 1.00 70.25 101 GLN A O 1
ATOM 802 N N . ARG A 1 102 ? -12.276 -1.139 -7.013 1.00 67.25 102 ARG A N 1
ATOM 803 C CA . ARG A 1 102 ? -12.694 -1.797 -8.254 1.00 67.25 102 ARG A CA 1
ATOM 804 C C . ARG A 1 102 ? -13.498 -3.059 -8.028 1.00 67.25 102 ARG A C 1
ATOM 806 O O . ARG A 1 102 ? -14.515 -3.241 -8.686 1.00 67.25 102 ARG A O 1
ATOM 813 N N . VAL A 1 103 ? -13.059 -3.920 -7.112 1.00 65.56 103 VAL A N 1
ATOM 814 C CA . VAL A 1 103 ? -13.806 -5.133 -6.760 1.00 65.56 103 VAL A CA 1
ATOM 815 C C . VAL A 1 103 ? -15.195 -4.765 -6.237 1.00 65.56 103 VAL A C 1
ATOM 817 O O . VAL A 1 103 ? -16.176 -5.359 -6.682 1.00 65.56 103 VAL A O 1
ATOM 820 N N . ASN A 1 104 ? -15.292 -3.750 -5.377 1.00 69.50 104 ASN A N 1
ATOM 821 C CA . ASN A 1 104 ? -16.567 -3.267 -4.845 1.00 69.50 104 ASN A CA 1
ATOM 822 C C . ASN A 1 104 ? -17.459 -2.648 -5.939 1.00 69.50 104 ASN A C 1
ATOM 824 O O . ASN A 1 104 ? -18.675 -2.811 -5.910 1.00 69.50 104 ASN A O 1
ATOM 828 N N . GLU A 1 105 ? -16.866 -1.992 -6.938 1.00 74.19 105 GLU A N 1
ATOM 829 C CA . GLU A 1 105 ? -17.560 -1.437 -8.110 1.00 74.19 105 GLU A CA 1
ATOM 830 C C . GLU A 1 105 ? -17.833 -2.471 -9.222 1.00 74.19 105 GLU A C 1
ATOM 832 O O . GLU A 1 105 ? -18.453 -2.141 -10.235 1.00 74.19 105 GLU A O 1
ATOM 837 N N . GLY A 1 106 ? -17.360 -3.714 -9.080 1.00 68.75 106 GLY A N 1
ATOM 838 C CA . GLY A 1 106 ? -17.463 -4.749 -10.113 1.00 68.75 106 GLY A CA 1
ATOM 839 C C . GLY A 1 106 ? -16.627 -4.477 -11.374 1.00 68.75 106 GLY A C 1
ATOM 840 O O . GLY A 1 106 ? -16.954 -4.981 -12.450 1.00 68.75 106 GLY A O 1
ATOM 841 N N . ARG A 1 107 ? -15.558 -3.678 -11.272 1.00 65.25 107 ARG A N 1
ATOM 842 C CA . ARG A 1 107 ? -14.664 -3.297 -12.381 1.00 65.25 107 ARG A CA 1
ATOM 843 C C . ARG A 1 107 ? -13.373 -4.118 -12.345 1.00 65.25 107 ARG A C 1
ATOM 845 O O . ARG A 1 107 ? -12.830 -4.387 -11.281 1.00 65.25 107 ARG A O 1
ATOM 852 N N . ALA A 1 108 ? -12.854 -4.503 -13.512 1.00 5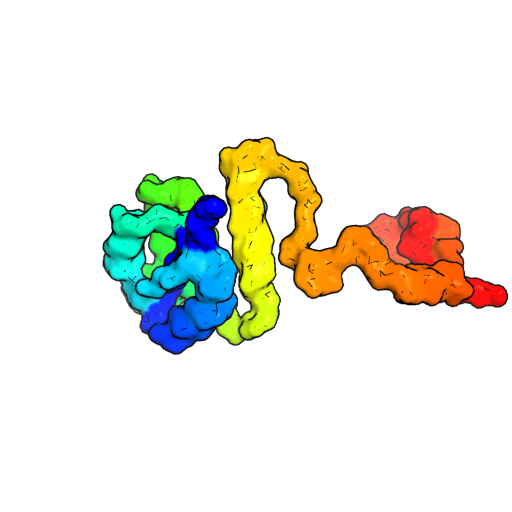7.41 108 ALA A N 1
ATOM 853 C CA . ALA A 1 108 ? -11.658 -5.349 -13.637 1.00 57.41 108 ALA A CA 1
ATOM 854 C C . ALA A 1 108 ? -10.734 -4.883 -14.779 1.00 57.41 108 ALA A C 1
ATOM 856 O O . ALA A 1 108 ? -10.364 -5.653 -15.663 1.00 57.41 108 ALA A O 1
ATOM 857 N N . GLU A 1 109 ? -10.398 -3.593 -14.791 1.00 62.34 109 GLU A N 1
ATOM 858 C CA . GLU A 1 109 ? -9.492 -2.991 -15.780 1.00 62.34 109 GLU A CA 1
ATOM 859 C C . GLU A 1 109 ? -8.049 -2.931 -15.244 1.00 62.34 109 GLU A C 1
ATOM 861 O O . GLU A 1 109 ? -7.808 -3.197 -14.066 1.00 62.34 109 GLU A O 1
ATOM 866 N N . VAL A 1 110 ? -7.074 -2.589 -16.091 1.00 53.78 110 VAL A N 1
ATOM 867 C CA . VAL A 1 110 ? -5.679 -2.332 -15.690 1.00 53.78 110 VAL A CA 1
ATOM 868 C C . VAL A 1 110 ? -5.432 -0.834 -15.802 1.00 53.78 110 VAL A C 1
ATOM 870 O O . VAL A 1 110 ? -5.600 -0.274 -16.881 1.00 53.78 110 VAL A O 1
ATOM 873 N N . GLU A 1 111 ? -5.012 -0.189 -14.714 1.00 63.72 111 GLU A N 1
ATOM 874 C CA . GLU A 1 111 ? -4.532 1.198 -14.760 1.00 63.72 111 GLU A CA 1
ATOM 875 C C . GLU A 1 111 ? -3.125 1.295 -14.180 1.00 63.72 111 GLU A C 1
ATOM 877 O O . GLU A 1 111 ? -2.609 0.369 -13.552 1.00 63.72 111 GLU A O 1
ATOM 882 N N . ASN A 1 112 ? -2.481 2.415 -14.478 1.00 60.75 112 ASN A N 1
ATOM 883 C CA . ASN A 1 112 ? -1.121 2.694 -14.076 1.00 60.75 112 ASN A CA 1
ATOM 884 C C . ASN A 1 112 ? -1.114 3.628 -12.862 1.00 60.75 112 ASN A C 1
ATOM 886 O O . ASN A 1 112 ? -1.245 4.838 -13.025 1.00 60.75 112 ASN A O 1
ATOM 890 N N . GLU A 1 113 ? -0.856 3.072 -11.682 1.00 54.75 113 GLU A N 1
ATOM 891 C CA . GLU A 1 113 ? -0.726 3.825 -10.421 1.00 54.75 113 GLU A CA 1
ATOM 892 C C . GLU A 1 113 ? 0.460 4.796 -10.403 1.00 54.75 113 GLU A C 1
ATOM 894 O O . GLU A 1 113 ? 0.495 5.763 -9.648 1.00 54.75 113 GLU A O 1
ATOM 899 N N . PHE A 1 114 ? 1.444 4.584 -11.276 1.00 59.78 114 PHE A N 1
ATOM 900 C CA . PHE A 1 114 ? 2.674 5.365 -11.322 1.00 59.78 114 PHE A CA 1
ATOM 901 C C . PHE A 1 114 ? 2.660 6.421 -12.428 1.00 59.78 114 PHE A C 1
ATOM 903 O O . PHE A 1 114 ? 3.688 6.673 -13.064 1.00 59.78 114 PHE A O 1
ATOM 910 N N . MET A 1 115 ? 1.526 7.089 -12.668 1.00 59.62 115 MET A N 1
ATOM 911 C CA . MET A 1 115 ? 1.437 8.128 -13.709 1.00 59.62 115 MET A CA 1
ATOM 912 C C . MET A 1 115 ? 2.462 9.261 -13.535 1.00 59.62 115 MET A C 1
ATOM 914 O O . MET A 1 115 ? 2.904 9.844 -14.525 1.00 59.62 115 MET A O 1
ATOM 918 N N . ARG A 1 116 ? 2.912 9.526 -12.299 1.00 61.50 116 ARG A N 1
ATOM 919 C CA . ARG A 1 116 ? 3.969 10.511 -11.999 1.00 61.50 116 ARG A CA 1
ATOM 920 C C . ARG A 1 116 ? 5.319 10.208 -12.664 1.00 61.50 116 ARG A C 1
ATOM 922 O O . ARG A 1 116 ? 6.095 11.124 -12.915 1.00 61.50 116 ARG A O 1
ATOM 929 N N . ALA A 1 117 ? 5.604 8.939 -12.952 1.00 60.47 117 ALA A N 1
ATOM 930 C CA . ALA A 1 117 ? 6.877 8.490 -13.525 1.00 60.47 117 ALA A CA 1
ATOM 931 C C . ALA A 1 117 ? 6.714 7.754 -14.865 1.00 60.47 117 ALA A C 1
ATOM 933 O O . ALA A 1 117 ? 7.656 7.684 -15.657 1.00 60.47 117 ALA A O 1
ATOM 934 N N . VAL A 1 118 ? 5.527 7.209 -15.137 1.00 66.62 118 VAL A N 1
ATOM 935 C CA . VAL A 1 118 ? 5.248 6.361 -16.294 1.00 66.62 118 VAL A CA 1
ATOM 936 C C . VAL A 1 118 ? 4.122 6.981 -17.106 1.00 66.62 118 VAL A C 1
ATOM 938 O O . VAL A 1 118 ? 2.965 7.000 -16.698 1.00 66.62 118 VAL A O 1
ATOM 941 N N . THR A 1 119 ? 4.464 7.471 -18.294 1.00 79.88 119 THR A N 1
ATOM 942 C CA . THR A 1 119 ? 3.473 7.971 -19.250 1.00 79.88 119 THR A CA 1
ATOM 943 C C . THR A 1 119 ? 2.994 6.840 -20.163 1.00 79.88 119 THR A C 1
ATOM 945 O O . THR A 1 119 ? 3.756 5.901 -20.411 1.00 79.88 119 THR A O 1
ATOM 948 N N . PRO A 1 120 ? 1.795 6.950 -20.766 1.00 72.88 120 PRO A N 1
ATOM 949 C CA . PRO A 1 120 ? 1.325 5.978 -21.758 1.00 72.88 120 PRO A CA 1
ATOM 950 C C . PRO A 1 120 ? 2.279 5.810 -22.950 1.00 72.88 120 PRO A C 1
ATOM 952 O O . PRO A 1 120 ? 2.366 4.744 -23.548 1.00 72.88 120 PRO A O 1
ATOM 955 N N . ALA A 1 121 ? 3.028 6.863 -23.293 1.00 84.12 121 ALA A N 1
ATOM 956 C CA . ALA A 1 121 ? 4.019 6.823 -24.364 1.00 84.12 121 ALA A CA 1
ATOM 957 C C . ALA A 1 121 ? 5.339 6.140 -23.953 1.00 84.12 121 ALA A C 1
ATOM 959 O O . ALA A 1 121 ? 6.151 5.816 -24.823 1.00 84.12 121 ALA A O 1
ATOM 960 N N . GLY A 1 122 ? 5.580 5.956 -22.652 1.00 84.88 122 GLY A N 1
ATOM 961 C CA . GLY A 1 122 ? 6.858 5.509 -22.110 1.00 84.88 122 GLY A CA 1
ATOM 962 C C . GLY A 1 122 ? 8.022 6.440 -22.477 1.00 84.88 122 GLY A C 1
ATOM 963 O O . GLY A 1 122 ? 7.851 7.602 -22.854 1.00 84.88 122 GLY A O 1
ATOM 964 N N . ASN A 1 123 ? 9.249 5.925 -22.386 1.00 92.75 123 ASN A N 1
ATOM 965 C CA . ASN A 1 123 ? 10.444 6.666 -22.786 1.00 92.75 123 ASN A CA 1
ATOM 966 C C . ASN A 1 123 ? 10.746 6.448 -24.278 1.00 92.75 123 ASN A C 1
ATOM 968 O O . ASN A 1 123 ? 11.455 5.512 -24.655 1.00 92.75 123 ASN A O 1
ATOM 972 N N . ARG A 1 124 ? 10.247 7.353 -25.130 1.00 92.62 124 ARG A N 1
ATOM 973 C CA . ARG A 1 124 ? 10.436 7.285 -26.593 1.00 92.62 124 ARG A CA 1
ATOM 974 C C . ARG A 1 124 ? 11.906 7.271 -27.019 1.00 92.62 124 ARG A C 1
ATOM 976 O O . ARG A 1 124 ? 12.261 6.592 -27.978 1.00 92.62 124 ARG A O 1
ATOM 983 N N . LYS A 1 125 ? 12.777 7.992 -26.302 1.00 93.38 125 LYS A N 1
ATOM 984 C CA . LYS A 1 125 ? 14.217 8.031 -26.603 1.00 93.38 125 LYS A CA 1
ATOM 985 C C . LYS A 1 125 ? 14.865 6.670 -26.346 1.00 93.38 125 LYS A C 1
ATOM 987 O O . LYS A 1 125 ? 15.652 6.207 -27.167 1.00 93.38 125 LYS A O 1
ATOM 992 N N . ALA A 1 126 ? 14.507 6.024 -25.236 1.00 91.62 126 ALA A N 1
ATOM 993 C CA . ALA A 1 126 ? 14.971 4.679 -24.920 1.00 91.62 126 ALA A CA 1
ATOM 994 C C . ALA A 1 126 ? 14.427 3.651 -25.922 1.00 91.62 126 ALA A C 1
ATOM 996 O O . ALA A 1 126 ? 15.204 2.861 -26.443 1.00 91.62 126 ALA A O 1
ATOM 997 N N . GLN A 1 127 ? 13.135 3.704 -26.265 1.00 92.12 127 GLN A N 1
ATOM 998 C CA . GLN A 1 127 ? 12.534 2.814 -27.270 1.00 92.12 127 GLN A CA 1
ATOM 999 C C . GLN A 1 127 ? 13.237 2.924 -28.632 1.00 92.12 127 GLN A C 1
ATOM 1001 O O . GLN A 1 127 ? 13.616 1.906 -29.210 1.00 92.12 127 GLN A O 1
ATOM 1006 N N . ALA A 1 128 ? 13.485 4.147 -29.114 1.00 93.94 128 ALA A N 1
ATOM 1007 C CA . ALA A 1 128 ? 14.200 4.376 -30.369 1.00 93.94 128 ALA A CA 1
ATOM 1008 C C . ALA A 1 128 ? 15.643 3.846 -30.320 1.00 93.94 128 ALA A C 1
ATOM 1010 O O . ALA A 1 128 ? 16.123 3.236 -31.276 1.00 93.94 128 ALA A O 1
ATOM 1011 N N . LEU A 1 129 ? 16.339 4.038 -29.193 1.00 95.38 129 LEU A N 1
ATOM 1012 C CA . LEU A 1 129 ? 17.682 3.497 -29.004 1.00 95.38 129 LEU A CA 1
ATOM 1013 C C . LEU A 1 129 ? 17.676 1.962 -29.010 1.00 95.38 129 LEU A C 1
ATOM 1015 O O . LEU A 1 129 ? 18.510 1.363 -29.686 1.00 95.38 129 LEU A O 1
ATOM 1019 N N . MET A 1 130 ? 16.721 1.339 -28.313 1.00 93.94 130 MET A N 1
ATOM 1020 C CA . MET A 1 130 ? 16.573 -0.116 -28.269 1.00 93.94 130 MET A CA 1
ATOM 1021 C C . MET A 1 130 ? 16.330 -0.694 -29.666 1.00 93.94 130 MET A C 1
ATOM 1023 O O . MET A 1 130 ? 17.007 -1.640 -30.048 1.00 93.94 130 MET A O 1
ATOM 1027 N N . GLN A 1 131 ? 15.441 -0.089 -30.460 1.00 92.44 131 GLN A N 1
ATOM 1028 C CA . GLN A 1 131 ? 15.160 -0.525 -31.836 1.00 92.44 131 GLN A CA 1
ATOM 1029 C C . GLN A 1 131 ? 16.367 -0.384 -32.775 1.00 92.44 131 GLN A C 1
ATOM 1031 O O . GLN A 1 131 ? 16.524 -1.173 -33.710 1.00 92.44 131 GLN A O 1
ATOM 1036 N N . ARG A 1 132 ? 17.222 0.619 -32.529 1.00 94.50 132 ARG A N 1
ATOM 1037 C CA . ARG A 1 132 ? 18.435 0.867 -33.317 1.00 94.50 132 ARG A CA 1
ATOM 1038 C C . ARG A 1 132 ? 19.567 -0.099 -32.982 1.00 94.50 132 ARG A C 1
ATOM 1040 O O . ARG A 1 132 ? 20.309 -0.479 -33.876 1.00 94.50 132 ARG A O 1
ATOM 1047 N N . VAL A 1 133 ? 19.739 -0.438 -31.706 1.00 95.88 133 VAL A N 1
ATOM 1048 C CA . VAL A 1 133 ? 20.880 -1.239 -31.228 1.00 95.88 133 VAL A CA 1
ATOM 1049 C C . VAL A 1 133 ? 20.569 -2.734 -31.248 1.00 95.88 133 VAL A C 1
ATOM 1051 O O . VAL A 1 133 ? 21.461 -3.547 -31.486 1.00 95.88 133 VAL A O 1
ATOM 1054 N N . PHE A 1 134 ? 19.309 -3.103 -31.025 1.00 96.88 134 PHE A N 1
ATOM 1055 C CA . PHE A 1 134 ? 18.895 -4.489 -30.878 1.00 96.88 134 PHE A CA 1
ATOM 1056 C C . PHE A 1 134 ? 17.895 -4.925 -31.949 1.00 96.88 134 PHE A C 1
ATOM 1058 O O . PHE A 1 134 ? 17.147 -4.129 -32.518 1.00 96.88 134 PHE A O 1
ATOM 1065 N N . GLU A 1 135 ? 17.858 -6.231 -32.182 1.00 94.69 135 GLU A N 1
ATOM 1066 C CA . GLU A 1 135 ? 16.819 -6.923 -32.937 1.00 94.69 135 GLU A CA 1
ATOM 1067 C C . GLU A 1 135 ? 16.291 -8.123 -32.150 1.00 94.69 135 GLU A C 1
ATOM 1069 O O . GLU A 1 135 ? 16.992 -8.680 -31.300 1.00 94.69 135 GLU A O 1
ATOM 1074 N N . GLN A 1 136 ? 15.039 -8.505 -32.406 1.00 93.94 136 GLN A N 1
ATOM 1075 C CA . GLN A 1 136 ? 14.448 -9.685 -31.781 1.00 93.94 136 GLN A CA 1
ATOM 1076 C C . GLN A 1 136 ? 15.125 -10.961 -32.271 1.00 93.94 136 GLN A C 1
ATOM 1078 O O . GLN A 1 136 ? 15.483 -11.099 -33.439 1.00 93.94 136 GLN A O 1
ATOM 1083 N N . ARG A 1 137 ? 15.285 -11.907 -31.349 1.00 92.94 137 ARG A N 1
ATOM 1084 C CA . ARG A 1 137 ? 15.644 -13.288 -31.652 1.00 92.94 137 ARG A CA 1
ATOM 1085 C C . ARG A 1 137 ? 14.369 -14.058 -31.947 1.00 92.94 137 ARG A C 1
ATOM 1087 O O . ARG A 1 137 ? 13.396 -13.924 -31.210 1.00 92.94 137 ARG A O 1
ATOM 1094 N N . ASP A 1 138 ? 14.416 -14.935 -32.942 1.00 91.69 138 ASP A N 1
ATOM 1095 C CA . ASP A 1 138 ? 13.268 -15.783 -33.274 1.00 91.69 138 ASP A CA 1
ATOM 1096 C C . ASP A 1 138 ? 12.849 -16.663 -32.092 1.00 91.69 138 ASP A C 1
ATOM 1098 O O . ASP A 1 138 ? 11.659 -16.835 -31.840 1.00 91.69 138 ASP A O 1
ATOM 1102 N N . ARG A 1 139 ? 13.826 -17.193 -31.342 1.00 92.38 139 ARG A N 1
ATOM 1103 C CA . ARG A 1 139 ? 13.639 -18.120 -30.217 1.00 92.38 139 ARG A CA 1
ATOM 1104 C C . ARG A 1 139 ? 14.631 -17.832 -29.092 1.00 92.38 139 ARG A C 1
ATOM 1106 O O . ARG A 1 139 ? 15.784 -17.462 -29.349 1.00 92.38 139 ARG A O 1
ATOM 1113 N N . PHE A 1 140 ? 14.185 -18.014 -27.851 1.00 94.69 140 PHE A N 1
ATOM 1114 C CA . PHE A 1 140 ? 15.028 -17.918 -26.662 1.00 94.69 140 PHE A CA 1
ATOM 1115 C C . PHE A 1 140 ? 14.504 -18.812 -25.538 1.00 94.69 140 PHE A C 1
ATOM 1117 O O . PHE A 1 140 ? 13.303 -18.835 -25.269 1.00 94.69 140 PHE A O 1
ATOM 1124 N N . GLU A 1 141 ? 15.409 -19.535 -24.883 1.00 94.81 141 GLU A N 1
ATOM 1125 C CA . GLU A 1 141 ? 15.087 -20.423 -23.770 1.00 94.81 141 GLU A CA 1
ATOM 1126 C C . GLU A 1 141 ? 15.143 -19.662 -22.442 1.00 94.81 141 GLU A C 1
ATOM 1128 O O . GLU A 1 141 ? 16.201 -19.221 -21.985 1.00 94.81 141 GLU A O 1
ATOM 1133 N N . TRP A 1 142 ? 13.982 -19.514 -21.813 1.00 93.06 142 TRP A N 1
ATOM 1134 C CA . TRP A 1 142 ? 13.836 -18.941 -20.485 1.00 93.06 142 TRP A CA 1
ATOM 1135 C C . TRP A 1 142 ? 13.900 -20.052 -19.442 1.00 93.06 142 TRP A C 1
ATOM 1137 O O . TRP A 1 142 ? 13.113 -21.001 -19.456 1.00 93.06 142 TRP A O 1
ATOM 1147 N N . ARG A 1 143 ? 14.822 -19.926 -18.485 1.00 92.31 143 ARG A N 1
ATOM 1148 C CA . ARG A 1 143 ? 14.963 -20.894 -17.392 1.00 92.31 143 ARG A CA 1
ATOM 1149 C C . ARG A 1 143 ? 13.632 -21.050 -16.644 1.00 92.31 143 ARG A C 1
ATOM 1151 O O . ARG A 1 143 ? 13.127 -20.084 -16.083 1.00 92.31 143 ARG A O 1
ATOM 1158 N N . GLY A 1 144 ? 13.097 -22.270 -16.618 1.00 91.94 144 GLY A N 1
ATOM 1159 C CA . GLY A 1 144 ? 11.835 -22.601 -15.944 1.00 91.94 144 GLY A CA 1
ATOM 1160 C C . GLY A 1 144 ? 10.560 -22.306 -16.745 1.00 91.94 144 GLY A C 1
ATOM 1161 O O . GLY A 1 144 ? 9.490 -22.716 -16.315 1.00 91.94 144 GLY A O 1
ATOM 1162 N N . LEU A 1 145 ? 10.663 -21.647 -17.904 1.00 89.81 145 LEU A N 1
ATOM 1163 C CA . LEU A 1 145 ? 9.529 -21.336 -18.788 1.00 89.81 145 LEU A CA 1
ATOM 1164 C C . LEU A 1 145 ? 9.662 -21.973 -20.182 1.00 89.81 145 LEU A C 1
ATOM 1166 O O . LEU A 1 145 ? 8.700 -21.985 -20.944 1.00 89.81 145 LEU A O 1
ATOM 1170 N N . GLY A 1 146 ? 10.832 -22.532 -20.501 1.00 91.75 146 GLY A N 1
ATOM 1171 C CA . GLY A 1 146 ? 11.105 -23.161 -21.788 1.00 91.75 146 GLY A CA 1
ATOM 1172 C C . GLY A 1 146 ? 11.357 -22.139 -22.895 1.00 91.75 146 GLY A C 1
ATOM 1173 O O . GLY A 1 146 ? 11.712 -20.986 -22.644 1.00 91.75 146 GLY A O 1
ATOM 1174 N N . GLU A 1 147 ? 11.223 -22.579 -24.142 1.00 94.88 147 GLU A N 1
ATOM 1175 C CA . GLU A 1 147 ? 11.473 -21.731 -25.302 1.00 94.88 147 GLU A CA 1
ATOM 1176 C C . GLU A 1 147 ? 10.266 -20.843 -25.616 1.00 94.88 147 GLU A C 1
ATOM 1178 O O . GLU A 1 147 ? 9.158 -21.332 -25.836 1.00 94.88 147 GLU A O 1
ATOM 1183 N N . ILE A 1 148 ? 10.497 -19.531 -25.673 1.00 93.81 148 ILE A N 1
ATOM 1184 C CA . ILE A 1 148 ? 9.464 -18.546 -25.996 1.00 93.81 148 ILE A CA 1
ATOM 1185 C C . ILE A 1 148 ? 9.893 -17.786 -27.260 1.00 93.81 148 ILE A C 1
ATOM 1187 O O . ILE A 1 148 ? 10.969 -17.169 -27.263 1.00 93.81 148 ILE A O 1
ATOM 1191 N N . PRO A 1 149 ? 9.094 -17.801 -28.343 1.00 93.81 149 PRO A N 1
ATOM 1192 C CA . PRO A 1 149 ? 9.434 -17.098 -29.574 1.00 93.81 149 PRO A CA 1
ATOM 1193 C C . PRO A 1 149 ? 9.387 -15.577 -29.388 1.00 93.81 149 PRO A C 1
ATOM 1195 O O . PRO A 1 149 ? 8.596 -15.073 -28.591 1.00 93.81 149 PRO A O 1
ATOM 1198 N N . LEU A 1 150 ? 10.232 -14.844 -30.125 1.00 92.75 150 LEU A N 1
ATOM 1199 C CA . LEU A 1 150 ? 10.274 -13.368 -30.148 1.00 92.75 150 LEU A CA 1
ATOM 1200 C C . LEU A 1 150 ? 10.407 -12.699 -28.764 1.00 92.75 150 LEU A C 1
ATOM 1202 O O . LEU A 1 150 ? 10.042 -11.539 -28.575 1.00 92.75 150 LEU A O 1
ATOM 1206 N N . SER A 1 151 ? 10.946 -13.427 -27.785 1.00 93.56 151 SER A N 1
ATOM 1207 C CA . SER A 1 151 ? 10.949 -13.024 -26.373 1.00 93.56 151 SER A CA 1
ATOM 1208 C C . SER A 1 151 ? 12.265 -12.408 -25.897 1.00 93.56 151 SER A C 1
ATOM 1210 O O . SER A 1 151 ? 12.346 -11.932 -24.767 1.00 93.56 151 SER A O 1
ATOM 1212 N N . ALA A 1 152 ? 13.303 -12.402 -26.736 1.00 92.88 152 ALA A N 1
ATOM 1213 C CA . ALA A 1 152 ? 14.619 -11.883 -26.382 1.00 92.88 152 ALA A CA 1
ATOM 1214 C C . ALA A 1 152 ? 15.220 -11.028 -27.495 1.00 92.88 152 ALA A C 1
ATOM 1216 O O . ALA A 1 152 ? 14.850 -11.131 -28.664 1.00 92.88 152 ALA A O 1
ATOM 1217 N N . LEU A 1 153 ? 16.190 -10.200 -27.115 1.00 94.94 153 LEU A N 1
ATOM 1218 C CA . LEU A 1 153 ? 16.900 -9.287 -28.002 1.00 94.94 153 LEU A CA 1
ATOM 1219 C C . LEU A 1 153 ? 18.358 -9.734 -28.191 1.00 94.94 153 LEU A C 1
ATOM 1221 O O . LEU A 1 153 ? 18.967 -10.305 -27.285 1.00 94.94 153 LEU A O 1
ATOM 1225 N N . ARG A 1 154 ? 18.931 -9.457 -29.364 1.00 93.44 154 ARG A N 1
ATOM 1226 C CA . ARG A 1 154 ? 20.374 -9.539 -29.644 1.00 93.44 154 ARG A CA 1
ATOM 1227 C C . ARG A 1 154 ? 20.862 -8.226 -30.247 1.00 93.44 154 ARG A C 1
ATOM 1229 O O . ARG A 1 154 ? 20.057 -7.475 -30.792 1.00 93.44 154 ARG A O 1
ATOM 1236 N N . LEU A 1 155 ? 22.160 -7.946 -30.140 1.00 94.88 155 LEU A N 1
ATOM 1237 C CA . LEU A 1 155 ? 22.757 -6.816 -30.852 1.00 94.88 155 LEU A CA 1
ATOM 1238 C C . LEU A 1 155 ? 22.571 -7.011 -32.357 1.00 94.88 155 LEU A C 1
ATOM 1240 O O . LEU A 1 155 ? 22.748 -8.123 -32.860 1.00 94.88 155 LEU A O 1
ATOM 1244 N N . ARG A 1 156 ? 22.214 -5.932 -33.052 1.00 92.12 156 ARG A N 1
ATOM 1245 C CA . ARG A 1 156 ? 22.277 -5.903 -34.514 1.00 92.12 156 ARG A CA 1
ATOM 1246 C C . ARG A 1 156 ? 23.740 -6.010 -34.946 1.00 92.12 156 ARG A C 1
ATOM 1248 O O . ARG A 1 156 ? 24.608 -5.424 -34.299 1.00 92.12 156 ARG A O 1
ATOM 1255 N N . ALA A 1 157 ? 23.982 -6.804 -35.986 1.00 77.81 157 ALA A N 1
ATOM 1256 C CA . ALA A 1 157 ? 25.289 -6.923 -36.628 1.00 77.81 157 ALA A CA 1
ATOM 1257 C C . ALA A 1 157 ? 25.624 -5.672 -37.451 1.00 77.81 157 ALA A C 1
ATOM 1259 O O . ALA A 1 157 ? 24.671 -5.023 -37.945 1.00 77.81 157 ALA A O 1
#

pLDDT: mean 81.85, std 12.7, range [42.72, 96.88]

InterPro domains:
  IPR001789 Signal transduction response regulator, receiver domain [PS50110] (6-114)
  IPR001789 Signal transduction response regulator, receiver domain [SM00448] (5-103)
  IPR002780 Hydrogenase formation HypD protein [PF01924] (51-156)
  IPR002780 Hydrogenase formation HypD protein [PTHR30149] (42-156)
  IPR011006 CheY-like superfamily [SSF52172] (7-90)
  IPR042243 HypD, domain 1 [G3DSA:3.40.50.11740] (59-157)

Secondary structure (DSSP, 8-state):
-PPPPEEEEE-S-HHHHHHHHHHHTTTSEEEEESSHHHHHHHHHHS--SEEEE-S--SSS-HHHHHHHHHHH-TTSEEEE--S---SSHHHHHHHHHHHHHHHHTT------TTTTT--TT--HHHHHHHHHHEEEEEEEEETTTEEEEEEEEEE--

Foldseek 3Di:
DPAQAEEEEEALDPVVQVLVCVVCVVRHRYHYDNDLVRVVVCVVVDVHQEYEYEQDDDPDGLVRSVVVCCVVPVNHHYYYDYDDDPPDPVLVVVVSSVVSVCVVVVHDDDDDSVCVQAPPVGDPVVVVVCVQFWDFDQWDQDVPPGIDGSPDIDGDD